Protein AF-A0ABD3XYM8-F1 (afdb_monomer_lite)

Radius of gyration: 28.84 Å; chains: 1; bounding box: 76×38×90 Å

InterPro domains:
  IPR000082 SEA domain [PF01390] (41-98)
  IPR000082 SEA domain [PS50024] (29-133)
  IPR000082 SEA domain [SM00200] (29-150)
  IPR036364 SEA domain superfamily [G3DSA:3.30.70.960] (29-135)
  IPR036364 SEA domain superfamily [SSF82671] (42-100)

Secondary structure (DSSP, 8-state):
-------------GGG--PPEEEEEEEEEEEEEEEEEEBSS---GGGG-TTSHHHHHHHHHHHHHHHHHHHTSTTGGGEEEEEEEEEETTTTEEEEEEEEEEEEEEEEEEPPPPTTS---EEEEEEEES---HHHHHHHHHHHHHHHHTS-BSS--EE-

Organism: Sinanodonta woodiana (NCBI:txid1069815)

Structure (mmCIF, N/CA/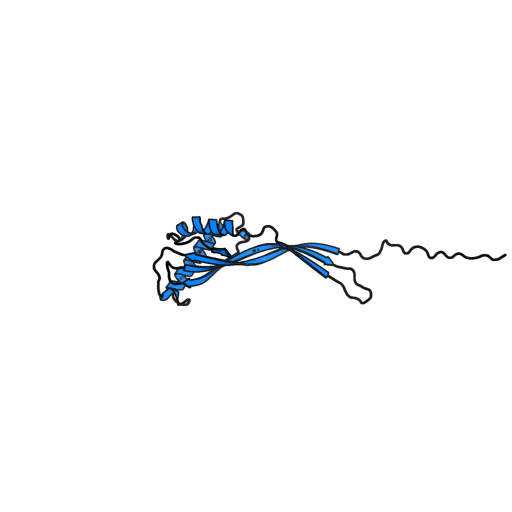C/O backbone):
data_AF-A0ABD3XYM8-F1
#
_entry.id   AF-A0ABD3XYM8-F1
#
loop_
_atom_site.group_PDB
_atom_site.id
_atom_site.type_symbol
_atom_site.label_atom_id
_atom_site.label_alt_id
_atom_site.label_comp_id
_atom_site.label_asym_id
_atom_site.label_entity_id
_atom_site.label_seq_id
_atom_site.pdbx_PDB_ins_code
_atom_site.Cartn_x
_atom_site.Cartn_y
_atom_site.Cartn_z
_atom_site.occupancy
_atom_site.B_iso_or_equiv
_atom_site.auth_seq_id
_atom_site.auth_comp_id
_atom_site.auth_asym_id
_atom_site.auth_atom_id
_atom_site.pdbx_PDB_model_num
ATOM 1 N N . MET A 1 1 ? 61.985 -16.345 -68.864 1.00 40.91 1 MET A N 1
ATOM 2 C CA . MET A 1 1 ? 61.470 -15.209 -68.072 1.00 40.91 1 MET A CA 1
ATOM 3 C C . MET A 1 1 ? 60.193 -15.676 -67.411 1.00 40.91 1 MET A C 1
ATOM 5 O O . MET A 1 1 ? 59.272 -16.059 -68.119 1.00 40.91 1 MET A O 1
ATOM 9 N N . SER A 1 2 ? 60.205 -15.768 -66.085 1.00 33.81 2 SER A N 1
ATOM 10 C CA . SER A 1 2 ? 59.094 -16.278 -65.284 1.00 33.81 2 SER A CA 1
ATOM 11 C C . SER A 1 2 ? 58.038 -15.191 -65.102 1.00 33.81 2 SER A C 1
ATOM 13 O O . SER A 1 2 ? 58.364 -14.084 -64.682 1.00 33.81 2 SER A O 1
ATOM 15 N N . ILE A 1 3 ? 56.790 -15.516 -65.420 1.00 33.94 3 ILE A N 1
ATOM 16 C CA . ILE A 1 3 ? 55.610 -14.746 -65.024 1.00 33.94 3 ILE A CA 1
ATOM 17 C C . ILE A 1 3 ? 55.206 -15.247 -63.640 1.00 33.94 3 ILE A C 1
ATOM 19 O O . ILE A 1 3 ? 54.726 -16.368 -63.497 1.00 33.94 3 ILE A O 1
ATOM 23 N N . THR A 1 4 ? 55.476 -14.440 -62.618 1.00 34.69 4 THR A N 1
ATOM 24 C CA . THR A 1 4 ? 54.959 -14.667 -61.269 1.00 34.69 4 THR A CA 1
ATOM 25 C C . THR A 1 4 ? 53.553 -14.086 -61.217 1.00 34.69 4 THR A C 1
ATOM 27 O O . THR A 1 4 ? 53.381 -12.868 -61.234 1.00 34.69 4 THR A O 1
ATOM 30 N N . ASP A 1 5 ? 52.557 -14.965 -61.188 1.00 34.81 5 ASP A N 1
ATOM 31 C CA . ASP A 1 5 ? 51.171 -14.624 -60.888 1.00 34.81 5 ASP A CA 1
ATOM 32 C C . ASP A 1 5 ? 51.073 -14.296 -59.387 1.00 34.81 5 ASP A C 1
ATOM 34 O O . ASP A 1 5 ? 51.172 -15.171 -58.525 1.00 34.81 5 ASP A O 1
ATOM 38 N N . LEU A 1 6 ? 50.989 -13.004 -59.064 1.00 35.31 6 LEU A N 1
ATOM 39 C CA . LEU A 1 6 ? 50.655 -12.519 -57.726 1.00 35.31 6 LEU A CA 1
ATOM 40 C C . LEU A 1 6 ? 49.133 -12.484 -57.621 1.00 35.31 6 LEU A C 1
ATOM 42 O O . LEU A 1 6 ? 48.491 -11.448 -57.792 1.00 35.31 6 LEU A O 1
ATOM 46 N N . SER A 1 7 ? 48.559 -13.644 -57.323 1.00 35.97 7 SER A N 1
ATOM 47 C CA . SER A 1 7 ? 47.185 -13.752 -56.860 1.00 35.97 7 SER A CA 1
ATOM 48 C C . SER A 1 7 ? 47.100 -13.137 -55.460 1.00 35.97 7 SER A C 1
ATOM 50 O O . SER A 1 7 ? 47.263 -13.816 -54.449 1.00 35.97 7 SER A O 1
ATOM 52 N N . THR A 1 8 ? 46.888 -11.824 -55.388 1.00 38.31 8 THR A N 1
ATOM 53 C CA . THR A 1 8 ? 46.469 -11.158 -54.153 1.00 38.31 8 THR A CA 1
ATOM 54 C C . THR A 1 8 ? 45.088 -11.712 -53.790 1.00 38.31 8 THR A C 1
ATOM 56 O O . THR A 1 8 ? 44.163 -11.550 -54.591 1.00 38.31 8 THR A O 1
ATOM 59 N N . PRO A 1 9 ? 44.894 -12.365 -52.629 1.00 41.19 9 PRO A N 1
ATOM 60 C CA . PRO A 1 9 ? 43.561 -12.740 -52.187 1.00 41.19 9 PRO A CA 1
ATOM 61 C C . PRO A 1 9 ? 42.754 -11.455 -52.010 1.00 41.19 9 PRO A C 1
ATOM 63 O O . PRO A 1 9 ? 43.104 -10.595 -51.199 1.00 41.19 9 PRO A O 1
ATOM 66 N N . GLY A 1 10 ? 41.717 -11.302 -52.834 1.00 39.09 10 GLY A N 1
ATOM 67 C CA . GLY A 1 10 ? 40.782 -10.192 -52.754 1.00 39.09 10 GLY A CA 1
ATOM 68 C C . GLY A 1 10 ? 40.219 -10.078 -51.342 1.00 39.09 10 GLY A C 1
ATOM 69 O O . GLY A 1 10 ? 39.876 -11.079 -50.713 1.00 39.09 10 GLY A O 1
ATOM 70 N N . LEU A 1 11 ? 40.170 -8.838 -50.856 1.00 42.88 11 LEU A N 1
ATOM 71 C CA . LEU A 1 11 ? 39.584 -8.455 -49.584 1.00 42.88 11 LEU A CA 1
ATOM 72 C C . LEU A 1 11 ? 38.220 -9.134 -49.409 1.00 42.88 11 LEU A C 1
ATOM 74 O O . LEU A 1 11 ? 37.324 -8.940 -50.231 1.00 42.88 11 LEU A O 1
ATOM 78 N N . ALA A 1 12 ? 38.053 -9.883 -48.320 1.00 45.38 12 ALA A N 1
ATOM 79 C CA . ALA A 1 12 ? 36.731 -10.262 -47.852 1.00 45.38 12 ALA A CA 1
ATOM 80 C C . ALA A 1 12 ? 35.896 -8.982 -47.671 1.00 45.38 12 ALA A C 1
ATOM 82 O O . ALA A 1 12 ? 36.305 -8.054 -46.967 1.00 45.38 12 ALA A O 1
ATOM 83 N N . ASP A 1 13 ? 34.759 -8.920 -48.362 1.00 48.59 13 ASP A N 1
ATOM 84 C CA . ASP A 1 13 ? 33.782 -7.843 -48.258 1.00 48.59 13 ASP A CA 1
ATOM 85 C C . ASP A 1 13 ? 33.259 -7.790 -46.813 1.00 48.59 13 ASP A C 1
ATOM 87 O O . ASP A 1 13 ? 32.438 -8.608 -46.406 1.00 48.59 13 ASP A O 1
ATOM 91 N N . LYS A 1 14 ? 33.762 -6.842 -46.012 1.00 51.25 14 LYS A N 1
ATOM 92 C CA . LYS A 1 14 ? 33.357 -6.649 -44.608 1.00 51.25 14 LYS A CA 1
ATOM 93 C C . LYS A 1 14 ? 31.901 -6.182 -44.444 1.00 51.25 14 LYS A C 1
ATOM 95 O O . LYS A 1 14 ? 31.475 -5.937 -43.323 1.00 51.25 14 LYS A O 1
ATOM 100 N N . ARG A 1 15 ? 31.124 -6.030 -45.524 1.00 51.84 15 ARG A N 1
ATOM 101 C CA . ARG A 1 15 ? 29.748 -5.499 -45.470 1.00 51.84 15 ARG A CA 1
ATOM 102 C C . ARG A 1 15 ? 28.680 -6.491 -44.994 1.00 51.84 15 ARG A C 1
ATOM 104 O O . ARG A 1 15 ? 27.528 -6.090 -44.900 1.00 51.84 15 ARG A O 1
ATOM 111 N N . ASN A 1 16 ? 29.039 -7.737 -44.672 1.00 52.25 16 ASN A N 1
ATOM 112 C CA . ASN A 1 16 ? 28.081 -8.780 -44.276 1.00 52.25 16 ASN A CA 1
ATOM 113 C C . ASN A 1 16 ? 28.385 -9.438 -42.916 1.00 52.25 16 ASN A C 1
ATOM 115 O O . ASN A 1 16 ? 27.879 -10.531 -42.656 1.00 52.25 16 ASN A O 1
ATOM 119 N N . GLU A 1 17 ? 29.205 -8.831 -42.050 1.00 59.62 17 GLU A N 1
ATOM 120 C CA . GLU A 1 17 ? 29.317 -9.344 -40.679 1.00 59.62 17 GLU A CA 1
ATOM 121 C C . GLU A 1 17 ? 28.008 -9.060 -39.931 1.00 59.62 17 GLU A C 1
ATOM 123 O O . GLU A 1 17 ? 27.548 -7.917 -39.919 1.00 59.62 17 GLU A O 1
ATOM 128 N N . PRO A 1 18 ? 27.353 -10.082 -39.359 1.00 64.88 18 PRO A N 1
ATOM 129 C CA . PRO A 1 18 ? 26.072 -9.881 -38.708 1.00 64.88 18 PRO A CA 1
ATOM 130 C C . PRO A 1 18 ? 26.286 -9.066 -37.422 1.00 64.88 18 PRO A C 1
ATOM 132 O O . PRO A 1 18 ? 26.917 -9.525 -36.476 1.00 64.88 18 PRO A O 1
ATOM 135 N N . GLU A 1 19 ? 25.806 -7.824 -37.408 1.00 79.75 19 GLU A N 1
ATOM 136 C CA . GLU A 1 19 ? 25.954 -6.916 -36.268 1.00 79.75 19 GLU A CA 1
ATOM 137 C C . GLU A 1 19 ? 25.075 -7.343 -35.084 1.00 79.75 19 GLU A C 1
ATOM 139 O O . GLU A 1 19 ? 24.046 -8.008 -35.241 1.00 79.75 19 GLU A O 1
ATOM 144 N N . ALA A 1 20 ? 25.477 -6.946 -33.874 1.00 84.31 20 ALA A N 1
ATOM 145 C CA . ALA A 1 20 ? 24.638 -7.125 -32.699 1.00 84.31 20 ALA A CA 1
ATOM 146 C C . ALA A 1 20 ? 23.369 -6.267 -32.820 1.00 84.31 20 ALA A C 1
ATOM 148 O O . ALA A 1 20 ? 23.431 -5.078 -33.131 1.00 84.31 20 ALA A O 1
ATOM 149 N N . ILE A 1 21 ? 22.213 -6.861 -32.532 1.00 88.19 21 ILE A N 1
ATOM 150 C CA . ILE A 1 21 ? 20.931 -6.156 -32.518 1.00 88.19 21 ILE A CA 1
ATOM 151 C C . ILE A 1 21 ? 20.696 -5.628 -31.107 1.00 88.19 21 ILE A C 1
ATOM 153 O O . ILE A 1 21 ? 20.664 -6.408 -30.156 1.00 88.19 21 ILE A O 1
ATOM 157 N N . ILE A 1 22 ? 20.485 -4.317 -30.981 1.00 90.00 22 ILE A N 1
ATOM 158 C CA . ILE A 1 22 ? 20.150 -3.662 -29.712 1.00 90.00 22 ILE A CA 1
ATOM 159 C C . ILE A 1 22 ? 18.667 -3.297 -29.725 1.00 90.00 22 ILE A C 1
ATOM 161 O O . ILE A 1 22 ? 18.203 -2.587 -30.617 1.00 90.00 22 ILE A O 1
ATOM 165 N N . GLN A 1 23 ? 17.923 -3.762 -28.725 1.00 92.44 23 GLN A N 1
ATOM 166 C CA . GLN A 1 23 ? 16.514 -3.423 -28.524 1.00 92.44 23 GLN A CA 1
ATOM 167 C C . GLN A 1 23 ? 16.324 -2.802 -27.145 1.00 92.44 23 GLN A C 1
ATOM 169 O O . GLN A 1 23 ? 16.849 -3.314 -26.162 1.00 92.44 23 GLN A O 1
ATOM 174 N N . LYS A 1 24 ? 15.551 -1.715 -27.070 1.00 93.25 24 LYS A N 1
ATOM 175 C CA . LYS A 1 24 ? 15.122 -1.108 -25.805 1.00 93.25 24 LYS A CA 1
ATOM 176 C C . LYS A 1 24 ? 13.633 -1.338 -25.631 1.00 93.25 24 LYS A C 1
ATOM 178 O O . LYS A 1 24 ? 12.851 -0.921 -26.482 1.00 93.25 24 LYS A O 1
ATOM 183 N N . VAL A 1 25 ? 13.259 -2.001 -24.546 1.00 93.38 25 VAL A N 1
ATOM 184 C CA . VAL A 1 25 ? 11.873 -2.367 -24.254 1.00 93.38 25 VAL A CA 1
ATOM 185 C C . VAL A 1 25 ? 11.488 -1.782 -22.903 1.00 93.38 25 VAL A C 1
ATOM 187 O O . VAL A 1 25 ? 12.184 -2.004 -21.915 1.00 93.38 25 VAL A O 1
ATOM 190 N N . GLU A 1 26 ? 10.389 -1.028 -22.856 1.00 93.19 26 GLU A N 1
ATOM 191 C CA . GLU A 1 26 ? 9.782 -0.632 -21.585 1.00 93.19 26 GLU A CA 1
ATOM 192 C C . GLU A 1 26 ? 9.021 -1.825 -21.010 1.00 93.19 26 GLU A C 1
ATOM 194 O O . GLU A 1 26 ? 8.164 -2.414 -21.671 1.00 93.19 26 GLU A O 1
ATOM 199 N N . VAL A 1 27 ? 9.335 -2.175 -19.769 1.00 91.94 27 VAL A N 1
ATOM 200 C CA . VAL A 1 27 ? 8.644 -3.217 -19.016 1.00 91.94 27 VAL A CA 1
ATOM 201 C C . VAL A 1 27 ? 8.153 -2.647 -17.692 1.00 91.94 27 VAL A C 1
ATOM 203 O O . VAL A 1 27 ? 8.752 -1.734 -17.126 1.00 91.94 27 VAL A O 1
ATOM 206 N N . SER A 1 28 ? 7.062 -3.198 -17.172 1.00 91.44 28 SER A N 1
ATOM 207 C CA . SER A 1 28 ? 6.578 -2.886 -15.827 1.00 91.44 28 SER A CA 1
ATOM 208 C C . SER A 1 28 ? 6.850 -4.062 -14.902 1.00 91.44 28 SER A C 1
ATOM 210 O O . SER A 1 28 ? 6.541 -5.208 -15.241 1.00 91.44 28 SER A O 1
ATOM 212 N N . ARG A 1 29 ? 7.432 -3.791 -13.733 1.00 91.00 29 ARG A N 1
ATOM 213 C CA . ARG A 1 29 ? 7.664 -4.792 -12.689 1.00 91.00 29 ARG A CA 1
ATOM 214 C C . ARG A 1 29 ? 6.902 -4.406 -11.437 1.00 91.00 29 ARG A C 1
ATOM 216 O O . ARG A 1 29 ? 6.919 -3.253 -11.017 1.00 91.00 29 ARG A O 1
ATOM 223 N N . LEU A 1 30 ? 6.270 -5.401 -10.828 1.00 93.12 30 LEU A N 1
ATOM 224 C CA . LEU A 1 30 ? 5.661 -5.232 -9.523 1.00 93.12 30 LEU A CA 1
ATOM 225 C C . LEU A 1 30 ? 6.763 -5.115 -8.469 1.00 93.12 30 LEU A C 1
ATOM 227 O O . LEU A 1 30 ? 7.538 -6.048 -8.261 1.00 93.12 30 LEU A O 1
ATOM 231 N N . LYS A 1 31 ? 6.791 -3.986 -7.780 1.00 92.56 31 LYS A N 1
ATOM 232 C CA . LYS A 1 31 ? 7.610 -3.720 -6.610 1.00 92.56 31 LYS A CA 1
ATOM 233 C C . LYS A 1 31 ? 6.727 -3.744 -5.375 1.00 92.56 31 LYS A C 1
ATOM 235 O O . LYS A 1 31 ? 5.570 -3.322 -5.406 1.00 92.56 31 LYS A O 1
ATOM 240 N N . THR A 1 32 ? 7.275 -4.294 -4.302 1.00 95.25 32 THR A N 1
ATOM 241 C CA . THR A 1 32 ? 6.591 -4.401 -3.017 1.00 95.25 32 THR A CA 1
ATOM 242 C C . THR A 1 32 ? 7.336 -3.554 -2.007 1.00 95.25 32 THR A C 1
ATOM 244 O O . THR A 1 32 ? 8.552 -3.679 -1.904 1.00 95.25 32 THR A O 1
ATOM 247 N N . TYR A 1 33 ? 6.598 -2.742 -1.262 1.00 94.75 33 TYR A N 1
ATOM 248 C CA . TYR A 1 33 ? 7.124 -1.945 -0.164 1.00 94.75 33 TYR A CA 1
ATOM 249 C C . TYR A 1 33 ? 6.495 -2.400 1.142 1.00 94.75 33 TYR A C 1
ATOM 251 O O . TYR A 1 33 ? 5.274 -2.547 1.203 1.00 94.75 33 TYR A O 1
ATOM 259 N N . GLN A 1 34 ? 7.300 -2.615 2.176 1.00 96.81 34 GLN A N 1
ATOM 260 C CA . GLN A 1 34 ? 6.814 -2.971 3.508 1.00 96.81 34 GLN A CA 1
ATOM 261 C C . GLN A 1 34 ? 6.642 -1.714 4.346 1.00 96.81 34 GLN A C 1
ATOM 263 O O . GLN A 1 34 ? 7.548 -0.887 4.422 1.00 96.81 34 GLN A O 1
ATOM 268 N N . GLY A 1 35 ? 5.483 -1.569 4.977 1.00 96.12 35 GLY A N 1
ATOM 269 C CA . GLY A 1 35 ? 5.132 -0.388 5.740 1.00 96.12 35 GLY A CA 1
ATOM 270 C C . GLY A 1 35 ? 4.638 -0.688 7.147 1.00 96.12 35 GLY A C 1
ATOM 271 O O . GLY A 1 35 ? 4.075 -1.743 7.430 1.00 96.12 35 GLY A O 1
ATOM 272 N N . GLU A 1 36 ? 4.847 0.292 8.021 1.00 95.81 36 GLU A N 1
ATOM 273 C CA . GLU A 1 36 ? 4.371 0.301 9.404 1.00 95.81 36 GLU A CA 1
ATOM 274 C C . GLU A 1 36 ? 3.719 1.656 9.684 1.00 95.81 36 GLU A C 1
ATOM 276 O O . GLU A 1 36 ? 4.299 2.705 9.376 1.00 95.81 36 GLU A O 1
ATOM 281 N N . VAL A 1 37 ? 2.530 1.653 10.288 1.00 95.50 37 VAL A N 1
ATOM 282 C CA . VAL A 1 37 ? 1.884 2.881 10.764 1.00 95.50 37 VAL A CA 1
ATOM 283 C C . VAL A 1 37 ? 1.159 2.654 12.086 1.00 95.50 37 VAL A C 1
ATOM 285 O O . VAL A 1 37 ? 0.374 1.723 12.231 1.00 95.50 37 VAL A O 1
ATOM 288 N N . GLY A 1 38 ? 1.434 3.511 13.068 1.00 94.88 38 GLY A N 1
ATOM 289 C CA . GLY A 1 38 ? 0.748 3.497 14.359 1.00 94.88 38 GLY A CA 1
ATOM 290 C C . GLY A 1 38 ? -0.502 4.369 14.328 1.00 94.88 38 GLY A C 1
ATOM 291 O O . GLY A 1 38 ? -0.416 5.538 13.951 1.00 94.88 38 GLY A O 1
ATOM 292 N N . LEU A 1 39 ? -1.643 3.821 14.742 1.00 94.06 39 LEU A N 1
ATOM 293 C CA . LEU A 1 39 ? -2.921 4.531 14.833 1.00 94.06 39 LEU A CA 1
ATOM 294 C C . LEU A 1 39 ? -3.215 4.899 16.288 1.00 94.06 39 LEU A C 1
ATOM 296 O O . LEU A 1 39 ? -2.999 4.096 17.198 1.00 94.06 39 LEU A O 1
ATOM 300 N N . ALA A 1 40 ? -3.738 6.100 16.537 1.00 93.00 40 ALA A N 1
ATOM 301 C CA . ALA A 1 40 ? -4.148 6.552 17.868 1.00 93.00 40 ALA A CA 1
ATOM 302 C C . ALA A 1 40 ? -5.494 5.929 18.269 1.00 93.00 40 ALA A C 1
ATOM 304 O O . ALA A 1 40 ? -6.495 6.615 18.478 1.00 93.00 40 ALA A O 1
ATOM 305 N N . LYS A 1 41 ? -5.508 4.599 18.342 1.00 89.44 41 LYS A N 1
ATOM 306 C CA . LYS A 1 41 ? -6.667 3.764 18.630 1.00 89.44 41 LYS A CA 1
ATOM 307 C C . LYS A 1 41 ? -6.296 2.712 19.664 1.00 89.44 41 LYS A C 1
ATOM 309 O O . LYS A 1 41 ? -5.217 2.116 19.591 1.00 89.44 41 LYS A O 1
ATOM 314 N N . GLU A 1 42 ? -7.206 2.483 20.604 1.00 91.00 42 GLU A N 1
ATOM 315 C CA . GLU A 1 42 ? -7.051 1.440 21.614 1.00 91.00 42 GLU A CA 1
ATOM 316 C C . GLU A 1 42 ? -6.914 0.061 20.968 1.00 91.00 42 GLU A C 1
ATOM 318 O O . GLU A 1 42 ? -7.573 -0.259 19.975 1.00 91.00 42 GLU A O 1
ATOM 323 N N . TRP A 1 43 ? -6.035 -0.750 21.547 1.00 93.12 43 TRP A N 1
ATOM 324 C CA . TRP A 1 43 ? -5.820 -2.116 21.105 1.00 93.12 43 TRP A CA 1
ATOM 325 C C . TRP A 1 43 ? -7.073 -2.969 21.325 1.00 93.12 43 TRP A C 1
ATOM 327 O O . TRP A 1 43 ? -7.680 -2.933 22.394 1.00 93.12 43 TRP A O 1
ATOM 337 N N . ASN A 1 44 ? -7.420 -3.785 20.330 1.00 92.69 44 ASN A N 1
ATOM 338 C CA . ASN A 1 44 ? -8.482 -4.779 20.424 1.00 92.69 44 ASN A CA 1
ATOM 339 C C . ASN A 1 44 ? -7.880 -6.177 20.263 1.00 92.69 44 ASN A C 1
ATOM 341 O O . ASN A 1 44 ? -7.236 -6.458 19.257 1.00 92.69 44 ASN A O 1
ATOM 345 N N . GLU A 1 45 ? -8.116 -7.077 21.217 1.00 93.00 45 GLU A N 1
ATOM 346 C CA . GLU A 1 45 ? -7.552 -8.436 21.187 1.00 93.00 45 GLU A CA 1
ATOM 347 C C . GLU A 1 45 ? -7.971 -9.241 19.947 1.00 93.00 45 GLU A C 1
ATOM 349 O O . GLU A 1 45 ? -7.206 -10.078 19.467 1.00 93.00 45 GLU A O 1
ATOM 354 N N . ASN A 1 46 ? -9.130 -8.932 19.351 1.00 94.25 46 ASN A N 1
ATOM 355 C CA . ASN A 1 46 ? -9.592 -9.567 18.112 1.00 94.25 46 ASN A CA 1
ATOM 356 C C . ASN A 1 46 ? -8.712 -9.232 16.895 1.00 94.25 46 ASN A C 1
ATOM 358 O O . ASN A 1 46 ? -8.822 -9.889 15.863 1.00 94.25 46 ASN A O 1
ATOM 362 N N . PHE A 1 47 ? -7.815 -8.247 17.000 1.00 94.44 47 PHE A N 1
ATOM 363 C CA . PHE A 1 47 ? -6.813 -7.966 15.973 1.00 94.44 47 PHE A CA 1
ATOM 364 C C . PHE A 1 47 ? -5.707 -9.029 15.885 1.00 94.44 47 PHE A C 1
ATOM 366 O O . PHE A 1 47 ? -4.941 -9.029 14.923 1.00 94.44 47 PHE A O 1
ATOM 373 N N . THR A 1 48 ? -5.632 -9.955 16.845 1.00 93.88 48 THR A N 1
ATOM 374 C CA . THR A 1 48 ? -4.728 -11.116 16.776 1.00 93.88 48 THR A CA 1
ATOM 375 C C . THR A 1 48 ? -5.245 -12.239 15.875 1.00 93.88 48 THR A C 1
ATOM 377 O O . THR A 1 48 ? -4.463 -13.100 15.479 1.00 93.88 48 THR A O 1
ATOM 380 N N . ASP A 1 49 ? -6.537 -12.225 15.529 1.00 94.81 49 ASP A N 1
ATOM 381 C CA . ASP A 1 49 ? -7.178 -13.232 14.685 1.00 94.81 49 ASP A CA 1
ATOM 382 C C . ASP A 1 49 ? -7.600 -12.629 13.331 1.00 94.81 49 ASP A C 1
ATOM 384 O O . ASP A 1 49 ? -8.630 -11.947 13.258 1.00 94.81 49 ASP A O 1
ATOM 388 N N . PRO A 1 50 ? -6.866 -12.916 12.235 1.00 93.81 50 PRO A N 1
ATOM 389 C CA . PRO A 1 50 ? -7.222 -12.483 10.884 1.00 93.81 50 PRO A CA 1
ATOM 390 C C . PRO A 1 50 ? -8.593 -12.970 10.396 1.00 93.81 50 PRO A C 1
ATOM 392 O O . PRO A 1 50 ? -9.165 -12.409 9.455 1.00 93.81 50 PRO A O 1
ATOM 395 N N . ALA A 1 51 ? -9.145 -14.028 11.000 1.00 95.06 51 ALA A N 1
ATOM 396 C CA . ALA A 1 51 ? -10.471 -14.522 10.661 1.00 95.06 51 ALA A CA 1
ATOM 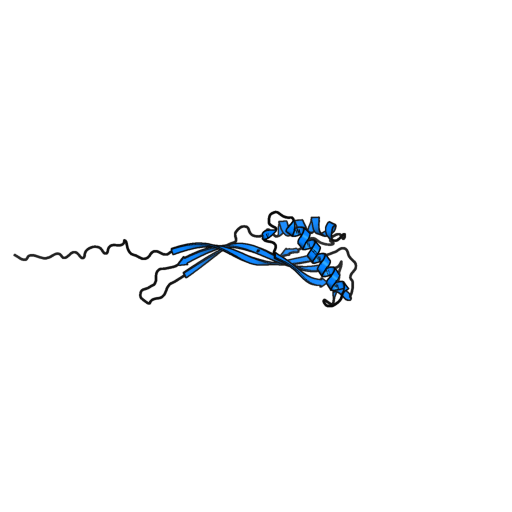397 C C . ALA A 1 51 ? -11.594 -13.710 11.324 1.00 95.06 51 ALA A C 1
ATOM 399 O O . ALA A 1 51 ? -12.732 -13.769 10.830 1.00 95.06 51 ALA A O 1
ATOM 400 N N . SER A 1 52 ? -11.290 -12.941 12.375 1.00 97.12 52 SER A N 1
ATOM 401 C CA . SER A 1 52 ? -12.289 -12.222 13.155 1.00 97.12 52 SER A CA 1
ATOM 402 C C . SER A 1 52 ? -12.987 -11.136 12.319 1.00 97.12 52 SER A C 1
ATOM 404 O O . SER A 1 52 ? -12.365 -10.485 11.470 1.00 97.12 52 SER A O 1
ATOM 406 N N . PRO A 1 53 ? -14.294 -10.893 12.541 1.00 97.06 53 PRO A N 1
ATOM 407 C CA . PRO A 1 53 ? -15.005 -9.819 11.850 1.00 97.06 53 PRO A CA 1
ATOM 408 C C . PRO A 1 53 ? -14.387 -8.439 12.103 1.00 97.06 53 PRO A C 1
ATOM 410 O O . PRO A 1 53 ? -14.340 -7.609 11.199 1.00 97.06 53 PRO A O 1
ATOM 413 N N . VAL A 1 54 ? -13.879 -8.211 13.318 1.00 94.88 54 VAL A N 1
ATOM 414 C CA . VAL A 1 54 ? -13.267 -6.940 13.724 1.00 94.88 54 VAL A CA 1
ATOM 415 C C . VAL A 1 54 ? -11.954 -6.704 12.979 1.00 94.88 54 VAL A C 1
ATOM 417 O O . VAL A 1 54 ? -11.760 -5.617 12.441 1.00 94.88 54 VAL A O 1
ATOM 420 N N . TYR A 1 55 ? -11.094 -7.724 12.875 1.00 96.81 55 TYR A N 1
ATOM 421 C CA . TYR A 1 55 ? -9.872 -7.647 12.074 1.00 96.81 55 TYR A CA 1
ATOM 422 C C . TYR A 1 55 ? -10.196 -7.327 10.617 1.00 96.81 55 TYR A C 1
ATOM 424 O O . TYR A 1 55 ? -9.643 -6.389 10.051 1.00 96.81 55 TYR A O 1
ATOM 432 N N . LYS A 1 56 ? -11.111 -8.089 10.003 1.00 97.75 56 LYS A N 1
ATOM 433 C CA . LYS A 1 56 ? -11.447 -7.931 8.579 1.00 97.75 56 LYS A CA 1
ATOM 434 C C . LYS A 1 56 ? -12.013 -6.553 8.279 1.00 97.75 56 LYS A C 1
ATOM 436 O O . LYS A 1 56 ? -11.640 -5.954 7.274 1.00 97.75 56 LYS A O 1
ATOM 441 N N . GLN A 1 57 ? -12.885 -6.046 9.150 1.00 96.94 57 GLN A N 1
ATOM 442 C CA . GLN A 1 57 ? -13.435 -4.705 9.000 1.00 96.94 57 GLN A CA 1
ATOM 443 C C . GLN A 1 57 ? -12.337 -3.645 9.097 1.00 96.94 57 GLN A C 1
ATOM 445 O O . GLN A 1 57 ? -12.284 -2.750 8.257 1.00 96.94 57 GLN A O 1
ATOM 450 N N . GLU A 1 58 ? -11.444 -3.754 10.081 1.00 96.06 58 GLU A N 1
ATOM 451 C CA . GLU A 1 58 ? -10.366 -2.784 10.262 1.00 96.06 58 GLU A CA 1
ATOM 452 C C . GLU A 1 58 ? -9.366 -2.818 9.104 1.00 96.06 58 GLU A C 1
ATOM 454 O O . GLU A 1 58 ? -9.021 -1.775 8.553 1.00 96.06 58 GLU A O 1
ATOM 459 N N . ALA A 1 59 ? -8.958 -4.014 8.676 1.00 97.69 59 ALA A N 1
ATOM 460 C CA . ALA A 1 59 ? -8.076 -4.196 7.532 1.00 97.69 59 ALA A CA 1
ATOM 461 C C . ALA A 1 59 ? -8.713 -3.641 6.251 1.00 97.69 59 ALA A C 1
ATOM 463 O O . ALA A 1 59 ? -8.056 -2.934 5.493 1.00 97.69 59 ALA A O 1
ATOM 464 N N . SER A 1 60 ? -10.009 -3.889 6.036 1.00 98.19 60 SER A N 1
ATOM 465 C CA . SER A 1 60 ? -10.750 -3.339 4.898 1.00 98.19 60 SER A CA 1
ATOM 466 C C . SER A 1 60 ? -10.833 -1.813 4.942 1.00 98.19 60 SER A C 1
ATOM 468 O O . SER A 1 60 ? -10.681 -1.169 3.903 1.00 98.19 60 SER A O 1
ATOM 470 N N . ASN A 1 61 ? -11.063 -1.223 6.118 1.00 97.44 61 ASN A N 1
ATOM 471 C CA . ASN A 1 61 ? -11.091 0.231 6.292 1.00 97.44 61 ASN A CA 1
ATOM 472 C C . ASN A 1 61 ? -9.722 0.842 5.982 1.00 97.44 61 ASN A C 1
ATOM 474 O O . ASN A 1 61 ? -9.636 1.811 5.231 1.00 97.44 61 ASN A O 1
ATOM 478 N N . PHE A 1 62 ? -8.657 0.234 6.507 1.00 97.69 62 PHE A N 1
ATOM 479 C CA . PHE A 1 62 ? -7.285 0.649 6.246 1.00 97.69 62 PHE A CA 1
ATOM 480 C C . PHE A 1 62 ? -6.938 0.568 4.756 1.00 97.69 62 PHE A C 1
ATOM 482 O O . PHE A 1 62 ? -6.496 1.558 4.178 1.00 97.69 62 PHE A O 1
ATOM 489 N N . ILE A 1 63 ? -7.204 -0.572 4.109 1.00 98.25 63 ILE A N 1
ATOM 490 C CA . ILE A 1 63 ? -6.969 -0.769 2.670 1.00 98.25 63 ILE A CA 1
ATOM 491 C C . ILE A 1 63 ? -7.755 0.255 1.850 1.00 98.25 63 ILE A C 1
ATOM 493 O O . ILE A 1 63 ? -7.193 0.874 0.953 1.00 98.25 63 ILE A O 1
ATOM 497 N N . SER A 1 64 ? -9.027 0.486 2.180 1.00 98.12 64 SER A N 1
ATOM 498 C CA . SER A 1 64 ? -9.866 1.458 1.467 1.00 98.12 64 SER A CA 1
ATOM 499 C C . SER A 1 64 ? -9.328 2.882 1.597 1.00 98.12 64 SER A C 1
ATOM 501 O O . SER A 1 64 ? -9.340 3.633 0.623 1.00 98.12 64 SER A O 1
ATOM 503 N N . ALA A 1 65 ? -8.833 3.255 2.778 1.00 97.69 65 ALA A N 1
ATOM 504 C CA . ALA A 1 65 ? -8.216 4.556 2.988 1.00 97.69 65 ALA A CA 1
ATOM 505 C C . ALA A 1 65 ? -6.906 4.684 2.196 1.00 97.69 65 ALA A C 1
ATOM 507 O O . ALA A 1 65 ? -6.722 5.670 1.491 1.00 97.69 65 ALA A O 1
ATOM 508 N N . MET A 1 66 ? -6.038 3.670 2.222 1.00 97.81 66 MET A N 1
ATOM 509 C CA . MET A 1 66 ? -4.795 3.649 1.438 1.00 97.81 66 MET A CA 1
ATOM 510 C C . MET A 1 66 ? -5.055 3.718 -0.074 1.00 97.81 66 MET A C 1
ATOM 512 O O . MET A 1 66 ? -4.383 4.462 -0.789 1.00 97.81 66 MET A O 1
ATOM 516 N N . ASP A 1 67 ? -6.082 3.016 -0.557 1.00 97.38 67 ASP A N 1
ATOM 517 C CA . ASP A 1 67 ? -6.540 3.109 -1.941 1.00 97.38 67 ASP A CA 1
ATOM 518 C C . ASP A 1 67 ? -6.973 4.534 -2.297 1.00 97.38 67 ASP A C 1
ATOM 520 O O . ASP A 1 67 ? -6.629 5.025 -3.369 1.00 97.38 67 ASP A O 1
ATOM 524 N N . GLN A 1 68 ? -7.677 5.233 -1.406 1.00 96.25 68 GLN A N 1
ATOM 525 C CA . GLN A 1 68 ? -8.039 6.633 -1.633 1.00 96.25 68 GLN A CA 1
ATOM 526 C C . GLN A 1 68 ? -6.821 7.562 -1.616 1.00 96.25 68 GLN A C 1
ATOM 528 O O . GLN A 1 68 ? -6.742 8.454 -2.460 1.00 96.25 68 GLN A O 1
ATOM 533 N N . VAL A 1 69 ? -5.854 7.345 -0.719 1.00 95.44 69 VAL A N 1
ATOM 534 C CA . VAL A 1 69 ? -4.607 8.129 -0.686 1.00 95.44 69 VAL A CA 1
ATOM 535 C C . VAL A 1 69 ? -3.879 8.031 -2.030 1.00 95.44 69 VAL A C 1
ATOM 537 O O . VAL A 1 69 ? -3.538 9.052 -2.628 1.00 95.44 69 VAL A O 1
ATOM 540 N N . TYR A 1 70 ? -3.665 6.817 -2.542 1.00 95.25 70 TYR A N 1
ATOM 541 C CA . TYR A 1 70 ? -2.798 6.610 -3.706 1.00 95.25 70 TYR A CA 1
ATOM 542 C C . TYR A 1 70 ? -3.504 6.631 -5.060 1.00 95.25 70 TYR A C 1
ATOM 544 O O . TYR A 1 70 ? -2.857 6.861 -6.080 1.00 95.25 70 TYR A O 1
ATOM 552 N N . ARG A 1 71 ? -4.828 6.466 -5.122 1.00 94.44 71 ARG A N 1
ATOM 553 C CA . ARG A 1 71 ? -5.561 6.629 -6.391 1.00 94.44 71 ARG A CA 1
ATOM 554 C C . ARG A 1 71 ? -5.814 8.091 -6.765 1.00 94.44 71 ARG A C 1
ATOM 556 O O . ARG A 1 71 ? -6.242 8.357 -7.887 1.00 94.44 71 ARG A O 1
ATOM 563 N N . ASN A 1 72 ? -5.510 9.028 -5.867 1.00 89.75 72 ASN A N 1
ATOM 564 C CA . ASN A 1 72 ? -5.716 10.463 -6.066 1.00 89.75 72 ASN A CA 1
ATOM 565 C C . ASN A 1 72 ? -4.444 11.236 -6.450 1.00 89.75 72 ASN A C 1
ATOM 567 O O . ASN A 1 72 ? -4.492 12.458 -6.585 1.00 89.75 72 ASN A O 1
ATOM 571 N N . ILE A 1 73 ? -3.316 10.552 -6.657 1.00 88.75 73 ILE A N 1
ATOM 572 C CA . ILE A 1 73 ? -2.048 11.187 -7.041 1.00 88.75 73 ILE A CA 1
ATOM 573 C C . ILE A 1 73 ? -1.759 11.049 -8.544 1.00 88.75 73 ILE A C 1
ATOM 575 O O . ILE A 1 73 ? -2.336 10.176 -9.195 1.00 88.75 73 ILE A O 1
ATOM 579 N N . PRO A 1 74 ? -0.867 11.883 -9.120 1.00 87.38 74 PRO A N 1
ATOM 580 C CA . PRO A 1 74 ? -0.531 11.817 -10.546 1.00 87.38 74 PRO A CA 1
ATOM 581 C C . PRO A 1 74 ? -0.097 10.423 -11.026 1.00 87.38 74 PRO A C 1
ATOM 583 O O . PRO A 1 74 ? -0.488 10.001 -12.109 1.00 87.38 74 PRO A O 1
ATOM 586 N N . ASP A 1 75 ? 0.618 9.677 -10.183 1.00 84.56 75 ASP A N 1
ATOM 587 C CA . ASP A 1 75 ? 1.165 8.350 -10.494 1.00 84.56 75 ASP A CA 1
ATOM 588 C C . ASP A 1 75 ? 0.221 7.183 -10.135 1.00 84.56 75 ASP A C 1
ATOM 590 O O . ASP A 1 75 ? 0.646 6.030 -10.046 1.00 84.56 75 ASP A O 1
ATOM 594 N N . LYS A 1 76 ? -1.076 7.451 -9.941 1.00 89.75 76 LYS A N 1
ATOM 595 C CA . LYS A 1 76 ? -2.079 6.458 -9.513 1.00 89.75 76 LYS A CA 1
ATOM 596 C C . LYS A 1 76 ? -2.127 5.174 -10.347 1.00 89.75 76 LYS A C 1
ATOM 598 O O . LYS A 1 76 ? -2.474 4.128 -9.812 1.00 89.75 76 LYS A O 1
ATOM 603 N N . ASP A 1 77 ? -1.783 5.236 -11.633 1.00 91.44 77 ASP A N 1
ATOM 604 C CA . ASP A 1 77 ? -1.845 4.080 -12.539 1.00 91.44 77 ASP A CA 1
ATOM 605 C C . ASP A 1 77 ? -0.756 3.042 -12.226 1.00 91.44 77 ASP A C 1
ATOM 607 O O . ASP A 1 77 ? -0.833 1.887 -12.646 1.00 91.44 77 ASP A O 1
ATOM 611 N N . ARG A 1 78 ? 0.263 3.444 -11.460 1.00 92.44 78 ARG A N 1
ATOM 612 C CA . ARG A 1 78 ? 1.316 2.558 -10.971 1.00 92.44 78 ARG A CA 1
ATOM 613 C C . ARG A 1 78 ? 0.928 1.886 -9.660 1.00 92.44 78 ARG A C 1
ATOM 615 O O . ARG A 1 78 ? 1.433 0.806 -9.376 1.00 92.44 78 ARG A O 1
ATOM 622 N N . TYR A 1 79 ? 0.029 2.471 -8.874 1.00 95.06 79 TYR A N 1
ATOM 623 C CA . TYR A 1 79 ? -0.438 1.866 -7.633 1.00 95.06 79 TYR A CA 1
ATOM 624 C C . TYR A 1 79 ? -1.306 0.633 -7.921 1.00 95.06 79 TYR A C 1
ATOM 626 O O . TYR A 1 79 ? -2.364 0.719 -8.547 1.00 95.06 79 TYR A O 1
ATOM 634 N N . ASN A 1 80 ? -0.860 -0.527 -7.439 1.00 95.56 80 ASN A N 1
ATOM 635 C CA . ASN A 1 80 ? -1.500 -1.819 -7.681 1.00 95.56 80 ASN A CA 1
ATOM 636 C C . ASN A 1 80 ? -2.255 -2.366 -6.455 1.00 95.56 80 ASN A C 1
ATOM 638 O O . ASN A 1 80 ? -2.972 -3.357 -6.569 1.00 95.56 80 ASN A O 1
ATOM 642 N N . GLY A 1 81 ? -2.128 -1.724 -5.290 1.00 96.69 81 GLY A N 1
ATOM 643 C CA . GLY A 1 81 ? -2.931 -2.040 -4.110 1.00 96.69 81 GLY A CA 1
ATOM 644 C C . GLY A 1 81 ? -2.157 -2.047 -2.796 1.00 96.69 81 GLY A C 1
ATOM 645 O O . GLY A 1 81 ? -0.936 -1.875 -2.757 1.00 96.69 81 GLY A O 1
ATOM 646 N N . THR A 1 82 ? -2.906 -2.293 -1.723 1.00 97.88 82 THR A N 1
ATOM 647 C CA . THR A 1 82 ? -2.406 -2.457 -0.355 1.00 97.88 82 THR A CA 1
ATOM 648 C C . THR A 1 82 ? -2.923 -3.766 0.225 1.00 97.88 82 THR A C 1
ATOM 650 O O . THR A 1 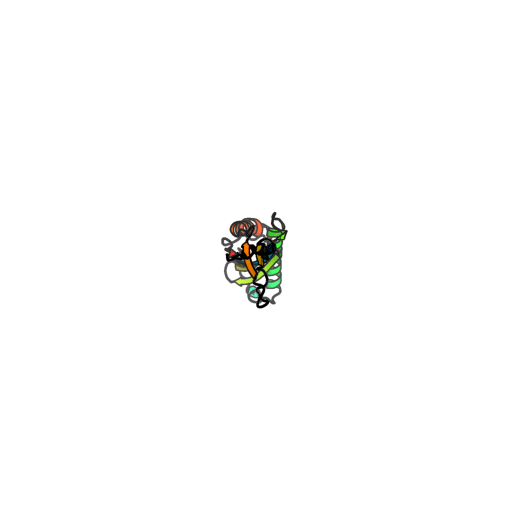82 ? -4.074 -4.141 0.005 1.00 97.88 82 THR A O 1
ATOM 653 N N . VAL A 1 83 ? -2.086 -4.445 1.004 1.00 97.75 83 VAL A N 1
ATOM 654 C CA . VAL A 1 83 ? -2.475 -5.592 1.831 1.00 97.75 83 VAL A CA 1
ATOM 655 C C . VAL A 1 83 ? -2.063 -5.317 3.268 1.00 97.75 83 VAL A C 1
ATOM 657 O O . VAL A 1 83 ? -0.948 -4.869 3.508 1.00 97.75 83 VAL A O 1
ATOM 660 N N . VAL A 1 84 ? -2.952 -5.597 4.219 1.00 98.00 84 VAL A N 1
ATOM 661 C CA . VAL A 1 84 ? -2.616 -5.612 5.648 1.00 98.00 84 VAL A CA 1
ATOM 662 C C . VAL A 1 84 ? -2.053 -6.984 5.988 1.00 98.00 84 VAL A C 1
ATOM 664 O O . VAL A 1 84 ? -2.717 -7.995 5.763 1.00 98.00 84 VAL A O 1
ATOM 667 N N . ASP A 1 85 ? -0.833 -7.011 6.514 1.00 97.12 85 ASP A N 1
ATOM 668 C CA . ASP A 1 85 ? -0.170 -8.238 6.957 1.00 97.12 85 ASP A CA 1
ATOM 669 C C . ASP A 1 85 ? -0.511 -8.561 8.417 1.00 97.12 85 ASP A C 1
ATOM 671 O O . ASP A 1 85 ? -0.538 -9.727 8.811 1.00 97.12 85 ASP A O 1
ATOM 675 N N . GLY A 1 86 ? -0.829 -7.546 9.225 1.00 96.12 86 GLY A N 1
ATOM 676 C CA . GLY A 1 86 ? -1.210 -7.750 10.613 1.00 96.12 86 GLY A CA 1
ATOM 677 C C . GLY A 1 86 ? -1.409 -6.466 11.401 1.00 96.12 86 GLY A C 1
ATOM 678 O O . GLY A 1 86 ? -1.181 -5.356 10.920 1.00 96.12 86 GLY A O 1
ATOM 679 N N . PHE A 1 87 ? -1.816 -6.658 12.652 1.00 96.31 87 PHE A N 1
ATOM 680 C CA . PHE A 1 87 ? -1.863 -5.611 13.657 1.00 96.31 87 PHE A CA 1
ATOM 681 C C . PHE A 1 87 ? -1.026 -6.031 14.864 1.00 96.31 87 PHE A C 1
ATOM 683 O O . PHE A 1 87 ? -1.034 -7.201 15.256 1.00 96.31 87 PHE A O 1
ATOM 690 N N . ARG A 1 88 ? -0.338 -5.078 15.494 1.00 93.50 88 ARG A N 1
ATOM 691 C CA . ARG A 1 88 ? 0.456 -5.312 16.707 1.00 93.50 88 ARG A CA 1
ATOM 692 C C . ARG A 1 88 ? 0.019 -4.412 17.856 1.00 93.50 88 ARG A C 1
ATOM 694 O O . ARG A 1 88 ? -0.377 -3.260 17.658 1.00 93.50 88 ARG A O 1
ATOM 701 N N . SER A 1 89 ? 0.123 -4.961 19.067 1.00 85.81 89 SER A N 1
ATOM 702 C CA . SER A 1 89 ? -0.217 -4.277 20.315 1.00 85.81 89 SER A CA 1
ATOM 703 C C . SER A 1 89 ? 0.679 -3.059 20.555 1.00 85.81 89 SER A C 1
ATOM 705 O O . SER A 1 89 ? 1.894 -3.123 20.372 1.00 85.81 89 SER A O 1
ATOM 707 N N . GLY A 1 90 ? 0.059 -1.969 21.000 1.00 70.00 90 GLY A N 1
ATOM 708 C CA . GLY A 1 90 ? 0.601 -0.614 21.099 1.00 70.00 90 GLY A CA 1
ATOM 709 C C . GLY A 1 90 ? -0.545 0.369 20.841 1.00 70.00 90 GLY A C 1
ATOM 710 O O . GLY A 1 90 ? -1.710 -0.026 20.916 1.00 70.00 90 GLY A O 1
ATOM 711 N N . SER A 1 91 ? -0.261 1.618 20.471 1.00 70.38 91 SER A N 1
ATOM 712 C CA . SER A 1 91 ? -1.262 2.419 19.754 1.00 70.38 91 SER A CA 1
ATOM 713 C C . SER A 1 91 ? -1.462 1.773 18.380 1.00 70.38 91 SER A C 1
ATOM 715 O O . SER A 1 91 ? -0.623 1.990 17.506 1.00 70.38 91 SER A O 1
ATOM 717 N N . THR A 1 92 ? -2.467 0.888 18.278 1.00 91.50 92 THR A N 1
ATOM 718 C CA . THR A 1 92 ? -2.721 -0.104 17.210 1.00 91.50 92 THR A CA 1
ATOM 719 C C . THR A 1 92 ? -1.840 0.093 15.979 1.00 91.50 92 THR A C 1
ATOM 721 O O . THR A 1 92 ? -2.088 0.979 15.160 1.00 91.50 92 THR A O 1
ATOM 724 N N . VAL A 1 93 ? -0.786 -0.716 15.870 1.00 94.69 93 VAL A N 1
ATOM 725 C CA . VAL A 1 93 ? 0.169 -0.619 14.764 1.00 94.69 93 VAL A CA 1
ATOM 726 C C . VAL A 1 93 ? -0.283 -1.530 13.637 1.00 94.69 93 VAL A C 1
ATOM 728 O O . VAL A 1 93 ? -0.531 -2.707 13.884 1.00 94.69 93 VAL A O 1
ATOM 731 N N . VAL A 1 94 ? -0.383 -0.995 12.424 1.00 96.50 94 VAL A N 1
ATOM 732 C CA . VAL A 1 94 ? -0.714 -1.739 11.205 1.00 96.50 94 VAL A CA 1
ATOM 733 C C . VAL A 1 94 ? 0.572 -2.032 10.444 1.00 96.50 94 VAL A C 1
ATOM 735 O O . VAL A 1 94 ? 1.281 -1.099 10.053 1.00 96.50 94 VAL A O 1
ATOM 738 N N . ASP A 1 95 ? 0.847 -3.313 10.213 1.00 96.94 95 ASP A N 1
ATOM 739 C CA . ASP A 1 95 ? 1.884 -3.764 9.287 1.00 96.94 95 ASP A CA 1
ATOM 740 C C . ASP A 1 95 ? 1.224 -4.064 7.937 1.00 96.94 95 ASP A C 1
ATOM 742 O O . ASP A 1 95 ? 0.199 -4.754 7.870 1.00 96.94 95 ASP A O 1
ATOM 746 N N . TYR A 1 96 ? 1.774 -3.521 6.855 1.00 97.50 96 TYR A N 1
ATOM 747 C CA . TYR A 1 96 ? 1.162 -3.607 5.532 1.00 97.50 96 TYR A CA 1
ATOM 748 C C . TYR A 1 96 ? 2.199 -3.679 4.414 1.00 97.50 96 TYR A C 1
ATOM 750 O O . TYR A 1 96 ? 3.364 -3.321 4.581 1.00 97.50 96 TYR A O 1
ATOM 758 N N . ARG A 1 97 ? 1.748 -4.091 3.230 1.00 97.75 97 ARG A N 1
ATOM 759 C CA . ARG A 1 97 ? 2.512 -4.035 1.985 1.00 97.75 97 ARG A CA 1
ATOM 760 C C . ARG A 1 97 ? 1.804 -3.188 0.948 1.00 97.75 97 ARG A C 1
ATOM 762 O O . ARG A 1 97 ? 0.599 -3.335 0.748 1.00 97.75 97 ARG A O 1
ATOM 769 N N . LEU A 1 98 ? 2.573 -2.346 0.263 1.00 96.75 98 LEU A N 1
ATOM 770 C CA . LEU A 1 98 ? 2.143 -1.629 -0.934 1.00 96.75 98 LEU A CA 1
ATOM 771 C C . LEU A 1 98 ? 2.706 -2.295 -2.170 1.00 96.75 98 LEU A C 1
ATOM 773 O O . LEU A 1 98 ? 3.856 -2.732 -2.186 1.00 96.75 98 LEU A O 1
ATOM 777 N N . PHE A 1 99 ? 1.909 -2.286 -3.223 1.00 95.69 99 PHE A N 1
ATOM 778 C CA . PHE A 1 99 ? 2.273 -2.833 -4.513 1.00 95.69 99 PHE A CA 1
ATOM 779 C C . PHE A 1 99 ? 2.279 -1.720 -5.551 1.00 95.69 99 PHE A C 1
ATOM 781 O O . PHE A 1 99 ? 1.281 -1.021 -5.720 1.00 95.69 99 PHE A O 1
ATOM 788 N N . TRP A 1 100 ? 3.402 -1.564 -6.246 1.00 94.44 100 TRP A N 1
ATOM 789 C CA . TRP A 1 100 ? 3.611 -0.529 -7.255 1.00 94.44 100 TRP A CA 1
ATOM 790 C C . TRP A 1 100 ? 4.204 -1.128 -8.523 1.00 94.44 100 TRP A C 1
ATOM 792 O O . TRP A 1 100 ? 5.123 -1.934 -8.464 1.00 94.44 100 TRP A O 1
ATOM 802 N N . ASN A 1 101 ? 3.678 -0.746 -9.677 1.00 93.69 101 ASN A N 1
ATOM 803 C CA . ASN A 1 101 ? 4.218 -1.109 -10.975 1.00 93.69 101 ASN A CA 1
ATOM 804 C C . ASN A 1 101 ? 5.262 -0.064 -11.371 1.00 93.69 101 ASN A C 1
ATOM 806 O O . ASN A 1 101 ? 4.935 0.994 -11.918 1.00 93.69 101 ASN A O 1
ATOM 810 N N . ASP A 1 102 ? 6.521 -0.366 -11.073 1.00 90.56 102 ASP A N 1
ATOM 811 C CA . ASP A 1 102 ? 7.648 0.469 -11.467 1.00 90.56 102 ASP A CA 1
ATOM 812 C C . ASP A 1 102 ? 8.046 0.149 -12.905 1.00 90.56 102 ASP A C 1
ATOM 814 O O . ASP A 1 102 ? 7.891 -0.977 -13.396 1.00 90.56 102 ASP A O 1
ATOM 818 N N . LYS A 1 103 ? 8.495 1.180 -13.615 1.00 90.69 103 LYS A N 1
ATOM 819 C CA . LYS A 1 103 ? 8.860 1.077 -15.021 1.00 90.69 103 LYS A CA 1
ATOM 820 C C . LYS A 1 103 ? 10.354 0.824 -15.128 1.00 90.69 103 LYS A C 1
ATOM 822 O O . LYS A 1 103 ? 11.147 1.395 -14.389 1.00 90.69 103 LYS A O 1
ATOM 827 N N . PHE A 1 104 ? 10.740 -0.016 -16.072 1.00 92.19 104 PHE A N 1
ATOM 828 C CA . PHE A 1 104 ? 12.131 -0.329 -16.351 1.00 92.19 104 PHE A CA 1
ATOM 829 C C . PHE A 1 104 ? 12.352 -0.284 -17.853 1.00 92.19 104 PHE A C 1
ATOM 831 O O . PHE A 1 104 ? 11.471 -0.645 -18.633 1.00 92.19 104 PHE A O 1
ATOM 838 N N . ILE A 1 105 ? 13.545 0.132 -18.257 1.00 93.62 105 ILE A N 1
ATOM 839 C CA . ILE A 1 105 ? 14.023 -0.092 -19.614 1.00 93.62 105 ILE A CA 1
ATOM 840 C C . ILE A 1 105 ? 14.924 -1.315 -19.581 1.00 93.62 105 ILE A C 1
ATOM 842 O O . ILE A 1 105 ? 15.935 -1.325 -18.879 1.00 93.62 105 ILE A O 1
ATOM 846 N N . GLN A 1 106 ? 14.555 -2.327 -20.359 1.00 93.88 106 GLN A N 1
ATOM 847 C CA . GLN A 1 106 ? 15.433 -3.438 -20.681 1.00 93.88 106 GLN A CA 1
ATOM 848 C C . GLN A 1 106 ? 16.155 -3.143 -21.983 1.00 93.88 106 GLN A C 1
ATOM 850 O O . GLN A 1 106 ? 15.520 -2.927 -23.016 1.00 93.88 106 GLN A O 1
ATOM 855 N N . GLU A 1 107 ? 17.481 -3.140 -21.931 1.00 92.88 107 GLU A N 1
ATOM 856 C CA . GLU A 1 107 ? 18.317 -3.143 -23.120 1.00 92.88 107 GLU A CA 1
ATOM 857 C C . GLU A 1 107 ? 18.757 -4.578 -23.401 1.00 92.88 107 GLU A C 1
ATOM 859 O O . GLU A 1 107 ? 19.435 -5.226 -22.602 1.00 92.88 107 GLU A O 1
ATOM 864 N N . ILE A 1 108 ? 18.317 -5.081 -24.546 1.00 90.38 108 ILE A N 1
ATOM 865 C CA . ILE A 1 108 ? 18.554 -6.437 -25.008 1.00 90.38 108 ILE A CA 1
ATOM 866 C C . ILE A 1 108 ? 19.559 -6.356 -26.148 1.00 90.38 108 ILE A C 1
ATOM 868 O O . ILE A 1 108 ? 19.245 -5.843 -27.224 1.00 90.38 108 ILE A O 1
ATOM 872 N N . VAL A 1 109 ? 20.753 -6.891 -25.920 1.00 90.62 109 VAL A N 1
ATOM 873 C CA . VAL A 1 109 ? 21.803 -7.008 -26.931 1.00 90.6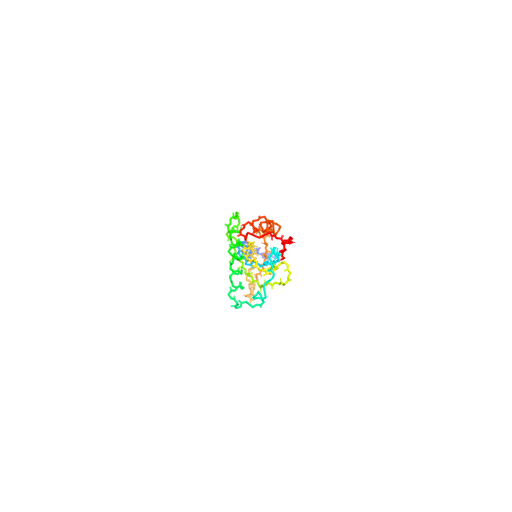2 109 VAL A CA 1
ATOM 874 C C . VAL A 1 109 ? 21.838 -8.452 -27.405 1.00 90.62 109 VAL A C 1
ATOM 876 O O . VAL A 1 109 ? 22.195 -9.357 -26.651 1.00 90.62 109 VAL A O 1
ATOM 879 N N . THR A 1 110 ? 21.434 -8.674 -28.652 1.00 90.19 110 THR A N 1
ATOM 880 C CA . THR A 1 110 ? 21.442 -9.993 -29.290 1.00 90.19 110 THR A CA 1
ATOM 881 C C . THR A 1 110 ? 22.645 -10.088 -30.207 1.00 90.19 110 THR A C 1
ATOM 883 O O . THR A 1 110 ? 22.763 -9.322 -31.163 1.00 90.19 110 THR A O 1
ATOM 886 N N . PHE A 1 111 ? 23.534 -11.030 -29.921 1.00 86.94 111 PHE A N 1
ATOM 887 C CA . PHE A 1 111 ? 24.702 -11.292 -30.745 1.00 86.94 111 PHE A CA 1
ATOM 888 C C . PHE A 1 111 ? 24.335 -12.228 -31.894 1.00 86.94 111 PHE A C 1
ATOM 890 O O . PHE A 1 111 ? 23.472 -13.096 -31.733 1.00 86.94 111 PHE A O 1
ATOM 897 N N . PRO A 1 112 ? 24.983 -12.079 -33.055 1.00 82.31 112 PRO A N 1
ATOM 898 C CA . PRO A 1 112 ? 24.782 -12.993 -34.165 1.00 82.31 112 PRO A CA 1
ATOM 899 C C . PRO A 1 112 ? 25.084 -14.441 -33.778 1.00 82.31 112 PRO A C 1
ATOM 901 O O . PRO A 1 112 ? 25.881 -14.718 -32.880 1.00 82.31 112 PRO A O 1
ATOM 904 N N . LYS A 1 113 ? 24.451 -15.372 -34.493 1.00 80.06 113 LYS A N 1
ATOM 905 C CA . LYS A 1 113 ? 24.665 -16.804 -34.297 1.00 80.06 113 LYS A CA 1
ATOM 906 C C . LYS A 1 113 ? 26.131 -17.142 -34.584 1.00 80.06 113 LYS A C 1
ATOM 908 O O . LYS A 1 113 ? 26.606 -16.890 -35.691 1.00 80.06 113 LYS A O 1
ATOM 913 N N . SER A 1 114 ? 26.836 -17.710 -33.612 1.00 68.88 114 SER A N 1
ATOM 914 C CA . SER A 1 114 ? 28.178 -18.249 -33.828 1.00 68.88 114 SER A CA 1
ATOM 915 C C . SER A 1 114 ? 28.118 -19.491 -34.721 1.00 68.88 114 SER A C 1
ATOM 917 O O . SER A 1 114 ? 27.066 -20.105 -34.916 1.00 68.88 114 SER A O 1
ATOM 919 N N . ASN A 1 115 ? 29.261 -19.876 -35.291 1.00 66.94 115 ASN A N 1
ATOM 920 C CA . ASN A 1 115 ? 29.360 -21.002 -36.229 1.00 66.94 115 ASN A CA 1
ATOM 921 C C . ASN A 1 115 ? 28.974 -22.363 -35.612 1.00 66.94 115 ASN A C 1
ATOM 923 O O . ASN A 1 115 ? 28.688 -23.309 -36.340 1.00 66.94 115 ASN A O 1
ATOM 927 N N . ASP A 1 116 ? 28.947 -22.463 -34.282 1.00 71.38 116 ASP A N 1
ATOM 928 C CA . ASP A 1 116 ? 28.467 -23.618 -33.508 1.00 71.38 116 ASP A CA 1
ATOM 929 C C . ASP A 1 116 ? 26.939 -23.618 -33.296 1.00 71.38 116 ASP A C 1
ATOM 931 O O . ASP A 1 116 ? 26.374 -24.524 -32.685 1.00 71.38 116 ASP A O 1
ATOM 935 N N . GLY A 1 117 ? 26.261 -22.603 -33.823 1.00 67.25 117 GLY A N 1
ATOM 936 C CA . GLY A 1 117 ? 24.823 -22.461 -33.804 1.00 67.25 117 GLY A CA 1
ATOM 937 C C . GLY A 1 117 ? 24.243 -21.811 -32.546 1.00 67.25 117 GLY A C 1
ATOM 938 O O . GLY A 1 117 ? 23.016 -21.769 -32.429 1.00 67.25 117 GLY A O 1
ATOM 939 N N . GLN A 1 118 ? 25.068 -21.293 -31.636 1.00 63.03 118 GLN A N 1
ATOM 940 C CA . GLN A 1 118 ? 24.585 -20.588 -30.448 1.00 63.03 118 GLN A CA 1
ATOM 941 C C . GLN A 1 118 ? 24.315 -19.108 -30.742 1.00 63.03 118 GLN A C 1
ATOM 943 O O . GLN A 1 118 ? 25.028 -18.464 -31.502 1.00 63.03 118 GLN A O 1
ATOM 948 N N . THR A 1 119 ? 23.263 -18.557 -30.142 1.00 75.31 119 THR A N 1
ATOM 949 C CA . THR A 1 119 ? 22.966 -17.119 -30.159 1.00 75.31 119 THR A CA 1
ATOM 950 C C . THR A 1 119 ? 23.125 -16.611 -28.734 1.00 75.31 119 THR A C 1
ATOM 952 O O . THR A 1 119 ? 22.506 -17.151 -27.818 1.00 75.31 119 THR A O 1
ATOM 955 N N . GLY A 1 120 ? 23.975 -15.604 -28.537 1.00 81.56 120 GLY A N 1
ATOM 956 C CA . GLY A 1 120 ? 24.161 -14.965 -27.237 1.00 81.56 120 GLY A CA 1
ATOM 957 C C . GLY A 1 120 ? 23.181 -13.812 -27.043 1.00 81.56 120 GLY A C 1
ATOM 958 O O . GLY A 1 120 ? 22.926 -13.052 -27.976 1.00 81.56 120 GLY A O 1
ATOM 959 N N . GLN A 1 121 ? 22.673 -13.646 -25.824 1.00 88.56 121 GLN A N 1
ATOM 960 C CA . GLN A 1 121 ? 21.893 -12.476 -25.434 1.00 88.56 121 GLN A CA 1
ATOM 961 C C . GLN A 1 121 ? 22.423 -11.929 -24.111 1.00 88.56 121 GLN A C 1
ATOM 963 O O . GLN A 1 121 ? 22.630 -12.683 -23.161 1.00 88.56 121 GLN A O 1
ATOM 968 N N . VAL A 1 122 ? 22.635 -10.618 -24.050 1.00 87.31 122 VAL A N 1
ATOM 969 C CA . VAL A 1 122 ? 22.880 -9.888 -22.805 1.00 87.31 122 VAL A CA 1
ATOM 970 C C . VAL A 1 122 ? 21.680 -8.987 -22.562 1.00 87.31 122 VAL A C 1
ATOM 972 O O . VAL A 1 122 ? 21.223 -8.302 -23.475 1.00 87.31 122 VAL A O 1
ATOM 975 N N . ILE A 1 123 ? 21.165 -9.009 -21.336 1.00 88.25 123 ILE A N 1
ATOM 976 C CA . ILE A 1 123 ? 20.043 -8.177 -20.908 1.00 88.25 123 ILE A CA 1
ATOM 977 C C . ILE A 1 123 ? 20.541 -7.303 -19.763 1.00 88.25 123 ILE A C 1
ATOM 979 O O . ILE A 1 123 ? 21.054 -7.821 -18.770 1.00 88.25 123 ILE A O 1
ATOM 983 N N . SER A 1 124 ? 20.391 -5.991 -19.902 1.00 90.44 124 SER A N 1
ATOM 984 C CA . SER A 1 124 ? 20.562 -5.036 -18.809 1.00 90.44 124 SER A CA 1
ATOM 985 C C . SER A 1 124 ? 19.227 -4.357 -18.513 1.00 90.44 124 SER A C 1
ATOM 987 O O . SER A 1 124 ? 18.393 -4.195 -19.403 1.00 90.44 124 SER A O 1
ATOM 989 N N . GLU A 1 125 ? 18.994 -4.006 -17.251 1.00 91.56 125 GLU A N 1
ATOM 990 C CA . GLU A 1 125 ? 17.739 -3.403 -16.803 1.00 91.56 125 GLU A CA 1
ATOM 991 C C . GLU A 1 125 ? 18.048 -2.160 -15.968 1.00 91.56 125 GLU A C 1
ATOM 993 O O . GLU A 1 125 ? 18.910 -2.183 -15.088 1.00 91.56 125 GLU A O 1
ATOM 998 N N . VAL A 1 126 ? 17.357 -1.063 -16.272 1.00 91.56 126 VAL A N 1
ATOM 999 C CA . VAL A 1 126 ? 17.466 0.206 -15.548 1.00 91.56 126 VAL A CA 1
ATOM 1000 C C . VAL A 1 126 ? 16.070 0.642 -15.129 1.00 91.56 126 VAL A C 1
ATOM 1002 O O . VAL A 1 126 ? 15.177 0.751 -15.969 1.00 91.56 126 VAL A O 1
ATOM 1005 N N . GLU A 1 127 ? 15.884 0.895 -13.834 1.00 89.44 127 GLU A N 1
ATOM 1006 C CA . GLU A 1 127 ? 14.643 1.456 -13.296 1.00 89.44 127 GLU A CA 1
ATOM 1007 C C . GLU A 1 127 ? 14.470 2.896 -13.783 1.00 89.44 127 GLU A C 1
ATOM 1009 O O . GLU A 1 127 ? 15.377 3.724 -13.677 1.00 89.44 127 GLU A O 1
ATOM 1014 N N . ILE A 1 128 ? 13.292 3.193 -14.320 1.00 87.06 128 ILE A N 1
ATOM 1015 C CA . ILE A 1 128 ? 12.902 4.526 -14.760 1.00 87.06 128 ILE A CA 1
ATOM 1016 C C . ILE A 1 128 ? 11.717 5.007 -13.927 1.00 87.06 128 ILE A C 1
ATOM 1018 O O . ILE A 1 128 ? 10.751 4.283 -13.691 1.00 87.06 128 ILE A O 1
ATOM 1022 N N . ASN A 1 129 ? 11.792 6.265 -13.493 1.00 83.25 129 ASN A N 1
ATOM 1023 C CA . ASN A 1 129 ? 10.817 6.886 -12.595 1.00 83.25 129 ASN A CA 1
ATOM 1024 C C . ASN A 1 129 ? 10.597 6.068 -11.311 1.00 83.25 129 ASN A C 1
ATOM 1026 O O . ASN A 1 129 ? 9.457 5.703 -11.039 1.00 83.25 129 ASN A O 1
ATOM 1030 N N . PRO A 1 130 ? 11.637 5.747 -10.522 1.00 84.12 130 PRO A N 1
ATOM 1031 C CA . PRO A 1 130 ? 11.467 4.954 -9.305 1.00 84.12 130 PRO A CA 1
ATOM 1032 C C . PRO A 1 130 ? 10.402 5.579 -8.399 1.00 84.12 130 PRO A C 1
ATOM 1034 O O . PRO A 1 130 ? 10.320 6.804 -8.283 1.00 84.12 130 PRO A O 1
ATOM 1037 N N . THR A 1 131 ? 9.565 4.749 -7.779 1.00 86.81 131 THR A N 1
ATOM 1038 C CA . THR A 1 131 ? 8.582 5.259 -6.816 1.00 86.81 131 THR A CA 1
ATOM 1039 C C . THR A 1 131 ? 9.317 5.867 -5.614 1.00 86.81 131 THR A C 1
ATOM 1041 O O . THR A 1 131 ? 10.081 5.180 -4.928 1.00 86.81 131 THR A O 1
ATOM 1044 N N . ASP A 1 132 ? 9.098 7.163 -5.366 1.00 89.69 132 ASP A N 1
ATOM 1045 C CA . ASP A 1 132 ? 9.718 7.905 -4.266 1.00 89.69 132 ASP A CA 1
ATOM 1046 C C . ASP A 1 132 ? 9.001 7.601 -2.943 1.00 89.69 132 ASP A C 1
ATOM 1048 O O . ASP A 1 132 ? 7.889 8.067 -2.672 1.00 89.69 132 ASP A O 1
ATOM 1052 N N . THR A 1 133 ? 9.654 6.811 -2.092 1.00 89.88 133 THR A N 1
ATOM 1053 C CA . THR A 1 133 ? 9.100 6.389 -0.803 1.00 89.88 133 THR A CA 1
ATOM 1054 C C . THR A 1 133 ? 8.868 7.556 0.153 1.00 89.88 133 THR A C 1
ATOM 1056 O O . THR A 1 133 ? 7.941 7.488 0.959 1.00 89.88 133 THR A O 1
ATOM 1059 N N . ALA A 1 134 ? 9.625 8.655 0.051 1.00 92.00 134 ALA A N 1
ATOM 1060 C CA . ALA A 1 134 ? 9.409 9.834 0.886 1.00 92.00 134 ALA A CA 1
ATOM 1061 C C . ALA A 1 134 ? 8.096 10.540 0.520 1.00 92.00 134 ALA A C 1
ATOM 1063 O O . ALA A 1 134 ? 7.359 10.979 1.408 1.00 92.00 134 ALA A O 1
ATOM 1064 N N . VAL A 1 135 ? 7.761 10.599 -0.773 1.00 91.12 135 VAL A N 1
ATOM 1065 C CA . VAL A 1 135 ? 6.461 11.106 -1.240 1.00 91.12 135 VAL A CA 1
ATOM 1066 C C . VAL A 1 135 ? 5.331 10.215 -0.727 1.00 91.12 135 VAL A C 1
ATOM 1068 O O . VAL A 1 135 ? 4.363 10.728 -0.163 1.00 91.12 135 VAL A O 1
ATOM 1071 N N . LEU A 1 136 ? 5.474 8.889 -0.838 1.00 92.25 136 LEU A N 1
ATOM 1072 C CA . LEU A 1 136 ? 4.471 7.946 -0.333 1.00 92.25 136 LEU A CA 1
ATOM 1073 C C . LEU A 1 136 ? 4.252 8.066 1.181 1.00 92.25 136 LEU A C 1
ATOM 1075 O O . LEU A 1 136 ? 3.103 8.059 1.628 1.00 92.25 136 LEU A O 1
ATOM 1079 N N . ILE A 1 137 ? 5.329 8.207 1.961 1.00 94.19 137 ILE A N 1
ATOM 1080 C CA . ILE A 1 137 ? 5.270 8.408 3.417 1.00 94.19 137 ILE A CA 1
ATOM 1081 C C . ILE A 1 137 ? 4.563 9.723 3.757 1.00 94.19 137 ILE A C 1
ATOM 1083 O O . ILE A 1 137 ? 3.730 9.752 4.664 1.00 94.19 137 ILE A O 1
ATOM 1087 N N . ASN A 1 138 ? 4.859 10.809 3.036 1.00 94.69 138 ASN A N 1
ATOM 1088 C CA . ASN A 1 138 ? 4.205 12.097 3.262 1.00 94.69 138 ASN A CA 1
ATOM 1089 C C . ASN A 1 138 ? 2.698 12.017 2.995 1.00 94.69 138 ASN A C 1
ATOM 1091 O O . ASN A 1 138 ? 1.916 12.501 3.809 1.00 94.69 138 ASN A O 1
ATOM 1095 N N . LEU A 1 139 ? 2.282 11.352 1.917 1.00 94.19 139 LEU A N 1
ATOM 1096 C CA . LEU A 1 139 ? 0.864 11.144 1.622 1.00 94.19 139 LEU A CA 1
ATOM 1097 C C . LEU A 1 139 ? 0.152 10.398 2.756 1.00 94.19 139 LEU A C 1
ATOM 1099 O O . LEU A 1 139 ? -0.884 10.857 3.228 1.00 94.19 139 LEU A O 1
ATOM 1103 N N . ILE A 1 140 ? 0.742 9.313 3.273 1.00 94.62 140 ILE A N 1
ATOM 1104 C CA . ILE A 1 140 ? 0.186 8.603 4.437 1.00 94.62 140 ILE A CA 1
ATOM 1105 C C . ILE A 1 140 ? 0.091 9.543 5.638 1.00 94.62 140 ILE A C 1
ATOM 1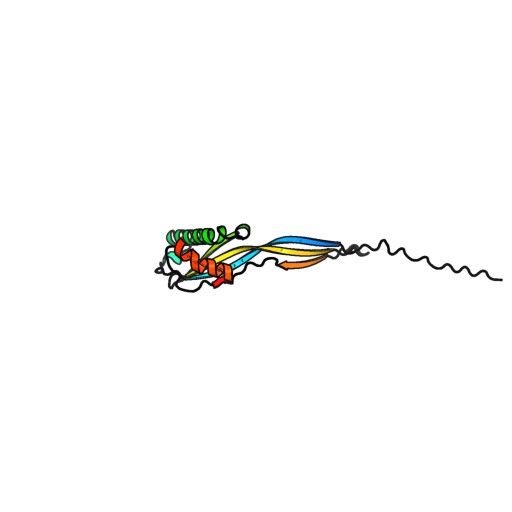107 O O . ILE A 1 140 ? -0.942 9.613 6.293 1.00 94.62 140 ILE A O 1
ATOM 1111 N N . LYS A 1 141 ? 1.165 10.276 5.935 1.00 94.94 141 LYS A N 1
ATOM 1112 C CA . LYS A 1 141 ? 1.248 11.139 7.115 1.00 94.94 141 LYS A CA 1
ATOM 1113 C C . LYS A 1 141 ? 0.152 12.208 7.149 1.00 94.94 141 LYS A C 1
ATOM 1115 O O . LYS A 1 141 ? -0.325 12.529 8.235 1.00 94.94 141 LYS A O 1
ATOM 1120 N N . TYR A 1 142 ? -0.208 12.769 5.996 1.00 94.19 142 TYR A N 1
ATOM 1121 C CA . TYR A 1 142 ? -1.135 13.899 5.916 1.00 94.19 142 TYR A CA 1
ATOM 1122 C C . TYR A 1 142 ? -2.568 13.501 5.553 1.00 94.19 142 TYR A C 1
ATOM 1124 O O . TYR A 1 142 ? -3.495 14.102 6.090 1.00 94.19 142 TYR A O 1
ATOM 1132 N N . GLU A 1 143 ? -2.768 12.488 4.707 1.00 95.06 143 GLU A N 1
ATOM 1133 C CA . GLU A 1 143 ? -4.100 12.129 4.198 1.00 95.06 143 GLU A CA 1
ATOM 1134 C C . GLU A 1 143 ? -4.752 10.990 4.985 1.00 95.06 143 GLU A C 1
ATOM 1136 O O . GLU A 1 143 ? -5.947 11.043 5.285 1.00 95.06 143 GLU A O 1
ATOM 1141 N N . LEU A 1 144 ? -3.977 9.970 5.374 1.00 94.69 144 LEU A N 1
ATOM 1142 C CA . LEU A 1 144 ? -4.526 8.782 6.034 1.00 94.69 144 LEU A CA 1
ATOM 1143 C C . LEU A 1 144 ? -5.301 9.111 7.328 1.00 94.69 144 LEU A C 1
ATOM 1145 O O . LEU A 1 144 ? -6.388 8.557 7.505 1.00 94.69 144 LEU A O 1
ATOM 1149 N N . PRO A 1 145 ? -4.836 10.026 8.208 1.00 95.25 145 PRO A N 1
ATOM 1150 C CA . PRO A 1 145 ? -5.580 10.390 9.414 1.00 95.25 145 PRO A CA 1
ATOM 1151 C C . PRO A 1 145 ? -6.963 10.966 9.145 1.00 95.25 145 PRO A C 1
ATOM 1153 O O . PRO A 1 145 ? -7.902 10.681 9.886 1.00 95.25 145 PRO A O 1
ATOM 1156 N N . ASN A 1 146 ? -7.090 11.761 8.081 1.00 95.19 146 ASN A N 1
ATOM 1157 C CA . ASN A 1 146 ? -8.353 12.390 7.707 1.00 95.19 146 ASN A CA 1
ATOM 1158 C C . ASN A 1 146 ? -9.352 11.337 7.224 1.00 95.19 146 ASN A C 1
ATOM 1160 O O . ASN A 1 146 ? -10.536 11.412 7.541 1.00 95.19 146 ASN A O 1
ATOM 1164 N N . LEU A 1 147 ? -8.862 10.333 6.494 1.00 95.19 147 LEU A N 1
ATOM 1165 C CA . LEU A 1 147 ? -9.676 9.252 5.946 1.00 95.19 147 LEU A CA 1
ATOM 1166 C C . LEU A 1 147 ? -10.097 8.231 7.005 1.00 95.19 147 LEU A C 1
ATOM 1168 O O . LEU A 1 147 ? -11.214 7.722 6.959 1.00 95.19 147 LEU A O 1
ATOM 1172 N N . LEU A 1 148 ? -9.219 7.938 7.967 1.00 93.69 148 LEU A N 1
ATOM 1173 C CA . LEU A 1 148 ? -9.516 7.007 9.057 1.00 93.69 148 LEU A CA 1
ATOM 1174 C C . LEU A 1 148 ? -10.209 7.675 10.254 1.00 93.69 148 LEU A C 1
ATOM 1176 O O . LEU A 1 148 ? -10.704 6.977 11.137 1.00 93.69 148 LEU A O 1
ATOM 1180 N N . GLY A 1 149 ? -10.217 9.009 10.324 1.00 93.50 149 GLY A N 1
ATOM 1181 C CA . GLY A 1 149 ? -10.717 9.752 11.483 1.00 93.50 149 GLY A CA 1
ATOM 1182 C C . GLY A 1 149 ? -9.904 9.514 12.762 1.00 93.50 149 GLY A C 1
ATOM 1183 O O . GLY A 1 149 ? -10.410 9.734 13.861 1.00 93.50 149 GLY A O 1
ATOM 1184 N N . THR A 1 150 ? -8.658 9.042 12.644 1.00 91.38 150 THR A N 1
ATOM 1185 C CA . THR A 1 150 ? -7.756 8.767 13.771 1.00 91.38 150 THR A CA 1
ATOM 1186 C C . THR A 1 150 ? -6.356 9.302 13.464 1.00 91.38 150 THR A C 1
ATOM 1188 O O . THR A 1 150 ? -5.835 9.054 12.374 1.00 91.38 150 THR A O 1
ATOM 1191 N N . PRO A 1 151 ? -5.725 10.063 14.377 1.00 93.50 151 PRO A N 1
ATOM 1192 C CA . PRO A 1 151 ? -4.367 10.541 14.164 1.00 93.50 151 PRO A CA 1
ATOM 1193 C C . PRO A 1 151 ? -3.356 9.392 14.195 1.00 93.50 151 PRO A C 1
ATOM 1195 O O . PRO A 1 151 ? -3.605 8.326 14.760 1.00 93.50 151 PRO A O 1
ATOM 1198 N N . LEU A 1 152 ? -2.180 9.627 13.613 1.00 93.50 152 LEU A N 1
ATOM 1199 C CA . LEU A 1 152 ? -1.066 8.688 13.722 1.00 93.50 152 LEU A CA 1
ATOM 1200 C C . LEU A 1 152 ? -0.332 8.893 15.046 1.00 93.50 152 LEU A C 1
ATOM 1202 O O . LEU A 1 152 ? -0.215 10.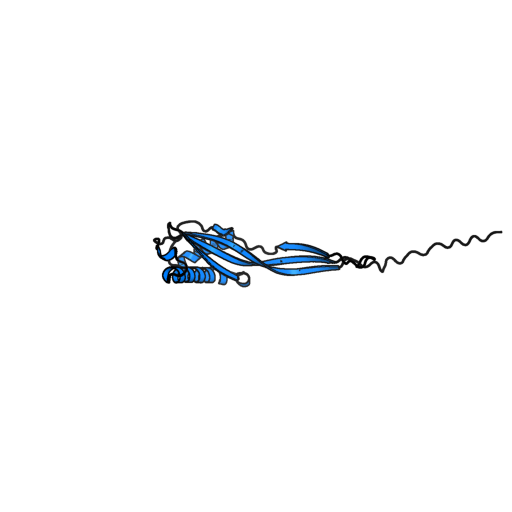017 15.534 1.00 93.50 152 LEU A O 1
ATOM 1206 N N . THR A 1 153 ? 0.223 7.821 15.600 1.00 91.75 153 THR A N 1
ATOM 1207 C CA . THR A 1 153 ? 1.059 7.875 16.813 1.00 91.75 153 THR A CA 1
ATOM 1208 C C . THR A 1 153 ? 2.551 7.908 16.527 1.00 91.75 153 THR A C 1
ATOM 1210 O O . THR A 1 153 ? 3.341 8.203 17.422 1.00 91.75 153 THR A O 1
ATOM 1213 N N . ALA A 1 154 ? 2.946 7.635 15.286 1.00 87.31 154 ALA A N 1
ATOM 1214 C CA . ALA A 1 154 ? 4.325 7.678 14.831 1.00 87.31 154 ALA A CA 1
ATOM 1215 C C . ALA A 1 154 ? 4.397 8.042 13.345 1.00 87.31 154 ALA A C 1
ATOM 1217 O O . ALA A 1 154 ? 3.421 7.909 12.604 1.00 87.31 154 ALA A O 1
ATOM 1218 N N . THR A 1 155 ? 5.578 8.477 12.903 1.00 89.19 155 THR A N 1
ATOM 1219 C CA . THR A 1 155 ? 5.862 8.650 11.475 1.00 89.19 155 THR A CA 1
ATOM 1220 C C . THR A 1 155 ? 5.748 7.294 10.768 1.00 89.19 155 THR A C 1
ATOM 1222 O O . THR A 1 155 ? 6.396 6.344 11.220 1.00 89.19 155 THR A O 1
ATOM 1225 N N . PRO A 1 156 ? 4.972 7.194 9.670 1.00 92.75 156 PRO A N 1
ATOM 1226 C CA . PRO A 1 156 ? 4.914 5.982 8.866 1.00 92.75 156 PRO A CA 1
ATOM 1227 C C . PRO A 1 156 ? 6.298 5.579 8.368 1.00 92.75 156 PRO A C 1
ATOM 1229 O O . PRO A 1 156 ? 7.114 6.433 8.012 1.00 92.75 156 PRO A O 1
ATOM 1232 N N . LYS A 1 157 ? 6.545 4.276 8.307 1.00 93.12 157 LYS A N 1
ATOM 1233 C CA . LYS A 1 157 ? 7.748 3.717 7.689 1.00 93.12 157 LYS A CA 1
ATOM 1234 C C . LYS A 1 157 ? 7.372 3.028 6.391 1.00 93.12 157 LYS A C 1
ATOM 1236 O O . LYS A 1 157 ? 6.276 2.484 6.288 1.00 93.12 157 LYS A O 1
ATOM 1241 N N . LEU A 1 158 ? 8.300 3.050 5.442 1.00 92.56 158 LEU A N 1
ATOM 1242 C CA . LEU A 1 158 ? 8.210 2.325 4.185 1.00 92.56 158 LEU A CA 1
ATOM 1243 C C . LEU A 1 158 ? 9.622 1.873 3.782 1.00 92.56 158 LEU A C 1
ATOM 1245 O O . LEU A 1 158 ? 10.537 2.700 3.780 1.00 92.56 158 LEU A O 1
ATOM 1249 N N . GLN A 1 159 ? 9.798 0.582 3.507 1.00 87.44 159 GLN A N 1
ATOM 1250 C CA . GLN A 1 159 ? 11.069 -0.058 3.145 1.00 87.44 159 GLN A CA 1
ATOM 1251 C C . GLN A 1 159 ? 10.926 -0.881 1.870 1.00 87.44 159 GLN A C 1
ATOM 1253 O O . GLN A 1 159 ? 9.846 -1.489 1.678 1.00 87.44 159 GLN A O 1
#

Sequence (159 aa):
MSITDLSTPGLADKRNEPEAIIQKVEVSRLKTYQGEVGLAKEWNENFTDPASPVYKQEASNFISAMDQVYRNIPDKDRYNGTVVDGFRSGSTVVDYRLFWNDKFIQEIVTFPKSNDGQTGQVISEVEINPTDTAVLINLIKYELPNLLGTPLTATPKLQ

pLDDT: mean 86.06, std 16.73, range [33.81, 98.25]

Foldseek 3Di:
DDDDPPPDPDDDPPPPDDDKDKDKDKDWDKDKKKKKFAWQDADDPCQVPCVDPVVVVVQVLLFVQLLVLLCPDPQNVQWPGKGFPGWDPDSTMTIIMTIGTWMKIKIWIWADQDPVRDIDIDIDIDTDPPDDVVVSQVSCQPRSCVSSVTHTPDRMDID